Protein AF-A0A7Y3C177-F1 (afdb_monomer_lite)

Foldseek 3Di:
DFDFDDLVVCQVPFFDPPPADFCQDADPPDRFGFRHHHPDDDWGFGADPPRRTDTTGHDPDDDDDDDDDDDDDDDDDDDDDDDDDDDPPPPDPDVVPPCVPVVVVVVVVVVVVVVVVVVVVVVVVVVD

Radius of gyration: 24.3 Å; chains: 1; bounding box: 59×42×60 Å

pLDDT: mean 70.51, std 20.82, range [33.12, 97.06]

Secondary structure (DSSP, 8-state):
------GGGGTTPPPPPTTS----PBPTTSS-B--SPTT--S-EEEE-GGG-EEEEE--------------------------------SSSSSGGGSSHHHHHHHHHHHHHHHHHHHHHHHHHHHT-

Sequence 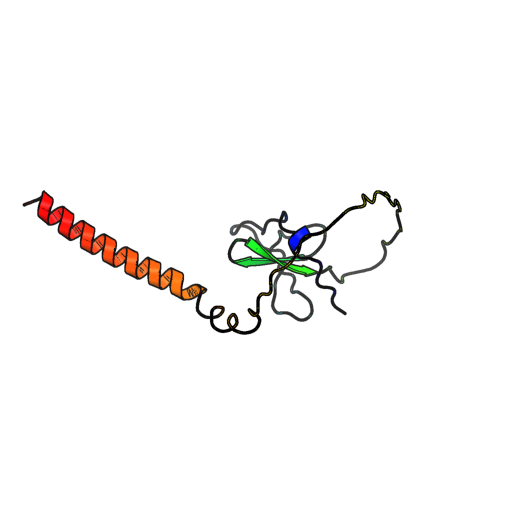(128 aa):
MSGELPAARYAHVKPAPFWRKRCGRTAPGSERTCTREPGHRGPHVAHGPLRRVVAVWEAEDSRVAQPSGRKPATRRPVGLPSKGSSSLTGRLGVAAKFMDEHIEEIALAVFFVAFVWFAIEWLMIILR

Structure (mmCIF, N/CA/C/O backbone):
data_AF-A0A7Y3C177-F1
#
_entry.id   AF-A0A7Y3C177-F1
#
loop_
_atom_site.group_PDB
_atom_site.id
_atom_site.type_symbol
_atom_site.label_atom_id
_atom_site.label_alt_id
_atom_site.label_comp_id
_atom_site.label_asym_id
_atom_site.label_entity_id
_atom_site.label_seq_id
_atom_site.pdbx_PDB_ins_code
_atom_site.Cartn_x
_atom_site.Cartn_y
_atom_site.Cartn_z
_atom_site.occupancy
_atom_site.B_iso_or_equiv
_atom_site.auth_seq_id
_atom_site.auth_comp_id
_atom_site.auth_asym_id
_atom_site.auth_atom_id
_atom_site.pdbx_PDB_model_num
ATOM 1 N N . MET A 1 1 ? 15.905 -1.938 -24.141 1.00 35.38 1 MET A N 1
ATOM 2 C CA . MET A 1 1 ? 14.541 -2.490 -23.999 1.00 35.38 1 MET A CA 1
ATOM 3 C C . MET A 1 1 ? 14.457 -3.120 -22.621 1.00 35.38 1 MET A C 1
ATOM 5 O O . MET A 1 1 ? 14.871 -4.259 -22.456 1.00 35.38 1 MET A O 1
ATOM 9 N N . SER A 1 2 ? 14.042 -2.351 -21.617 1.00 44.28 2 SER A N 1
ATOM 10 C CA . SER A 1 2 ? 13.929 -2.829 -20.236 1.00 44.28 2 SER A CA 1
ATOM 11 C C . SER A 1 2 ? 12.770 -3.821 -20.164 1.00 44.28 2 SER A C 1
ATOM 13 O O . SER A 1 2 ? 11.613 -3.431 -20.282 1.00 44.28 2 SER A O 1
ATOM 15 N N . GLY A 1 3 ? 13.083 -5.114 -20.087 1.00 50.97 3 GLY A N 1
ATOM 16 C CA . GLY A 1 3 ? 12.079 -6.171 -20.038 1.00 50.97 3 GLY A CA 1
ATOM 17 C C . GLY A 1 3 ? 11.388 -6.179 -18.681 1.00 50.97 3 GLY A C 1
ATOM 18 O O . GLY A 1 3 ? 11.967 -6.637 -17.700 1.00 50.97 3 GLY A O 1
ATOM 19 N N . GLU A 1 4 ? 10.153 -5.691 -18.617 1.00 54.25 4 GLU A N 1
ATOM 20 C CA . GLU A 1 4 ? 9.289 -5.918 -17.462 1.00 54.25 4 GLU A CA 1
ATOM 21 C C . GLU A 1 4 ? 8.974 -7.419 -17.391 1.00 54.25 4 GLU A C 1
ATOM 23 O O . GLU A 1 4 ? 8.217 -7.966 -18.197 1.00 54.25 4 GLU A O 1
ATOM 28 N N . LEU A 1 5 ? 9.609 -8.124 -16.452 1.00 61.62 5 LEU A N 1
ATOM 29 C CA . LEU A 1 5 ? 9.314 -9.535 -16.216 1.00 61.62 5 LEU A CA 1
ATOM 30 C C . LEU A 1 5 ? 7.877 -9.677 -15.683 1.00 61.62 5 LEU A C 1
ATOM 32 O O . LEU A 1 5 ? 7.405 -8.814 -14.938 1.00 61.62 5 LEU A O 1
ATOM 36 N N . PRO A 1 6 ? 7.165 -10.775 -16.003 1.00 66.69 6 PRO A N 1
ATOM 37 C CA . PRO A 1 6 ? 5.790 -10.963 -15.559 1.00 66.69 6 PRO A CA 1
ATOM 38 C C . PRO A 1 6 ? 5.719 -11.006 -14.026 1.00 66.69 6 PRO A C 1
ATOM 40 O O . PRO A 1 6 ? 6.087 -12.005 -13.401 1.00 66.69 6 PRO A O 1
ATOM 43 N N . ALA A 1 7 ? 5.193 -9.932 -13.427 1.00 68.88 7 ALA A N 1
ATOM 44 C CA . ALA A 1 7 ? 5.067 -9.734 -11.979 1.00 68.88 7 ALA A CA 1
ATOM 45 C C . ALA A 1 7 ? 4.384 -10.912 -11.256 1.00 68.88 7 ALA A C 1
ATOM 47 O O . ALA A 1 7 ? 4.713 -11.218 -10.111 1.00 68.88 7 ALA A O 1
ATOM 48 N N . ALA A 1 8 ? 3.490 -11.632 -11.946 1.00 72.38 8 ALA A N 1
ATOM 49 C CA . ALA A 1 8 ? 2.803 -12.812 -11.424 1.00 72.38 8 ALA A CA 1
ATOM 50 C C . ALA A 1 8 ? 3.759 -13.925 -10.953 1.00 72.38 8 ALA A C 1
ATOM 52 O O . ALA A 1 8 ? 3.472 -14.593 -9.963 1.00 72.38 8 ALA A O 1
ATOM 53 N N . ARG A 1 9 ? 4.922 -14.102 -11.601 1.00 76.69 9 ARG A N 1
ATOM 54 C CA . ARG A 1 9 ? 5.906 -15.128 -11.198 1.00 76.69 9 ARG A CA 1
ATOM 55 C C . ARG A 1 9 ? 6.583 -14.814 -9.866 1.00 76.69 9 ARG A C 1
ATOM 57 O O . ARG A 1 9 ? 7.055 -15.726 -9.194 1.00 76.69 9 ARG A O 1
ATOM 64 N N . TYR A 1 10 ? 6.605 -13.545 -9.473 1.00 79.69 10 TYR A N 1
ATOM 65 C CA . TYR A 1 10 ? 7.304 -13.064 -8.285 1.00 79.69 10 TYR A CA 1
ATOM 66 C C . TYR A 1 10 ? 6.358 -12.740 -7.128 1.00 79.69 10 TYR A C 1
ATOM 68 O O . TYR A 1 10 ? 6.817 -12.264 -6.101 1.00 79.69 10 TYR A O 1
ATOM 76 N N . ALA A 1 11 ? 5.064 -13.059 -7.234 1.00 74.56 11 ALA A N 1
ATOM 77 C CA . ALA A 1 11 ? 4.079 -12.806 -6.176 1.00 74.56 11 ALA A CA 1
ATOM 78 C C . ALA A 1 11 ? 4.412 -13.480 -4.827 1.00 74.56 11 ALA A C 1
ATOM 80 O O . ALA A 1 11 ? 3.943 -13.041 -3.783 1.00 74.56 11 ALA A O 1
ATOM 81 N N . HIS A 1 12 ? 5.229 -14.538 -4.842 1.00 82.81 12 HIS A N 1
ATOM 82 C CA . HIS A 1 12 ? 5.713 -15.223 -3.640 1.00 82.81 12 HIS A CA 1
ATOM 83 C C . HIS A 1 12 ? 6.875 -14.489 -2.945 1.00 82.81 12 HIS A C 1
ATOM 85 O O . HIS A 1 12 ? 7.198 -14.791 -1.793 1.00 82.81 12 HIS A O 1
ATOM 91 N N . VAL A 1 13 ? 7.535 -13.557 -3.640 1.00 84.12 13 VAL A N 1
ATOM 92 C CA . VAL A 1 13 ? 8.624 -12.754 -3.086 1.00 84.12 13 VAL A CA 1
ATOM 93 C C . VAL A 1 13 ? 8.013 -11.757 -2.118 1.00 84.12 13 VAL A C 1
ATOM 95 O O . VAL A 1 13 ? 7.098 -11.022 -2.464 1.00 84.12 13 VAL A O 1
ATOM 98 N N . LYS A 1 14 ? 8.512 -11.751 -0.883 1.00 84.12 14 LYS A N 1
ATOM 99 C CA . LYS A 1 14 ? 8.027 -10.844 0.156 1.00 84.12 14 LYS A CA 1
ATOM 100 C C . LYS A 1 14 ? 8.891 -9.580 0.199 1.00 84.12 14 LYS A C 1
ATOM 102 O O . LYS A 1 14 ? 10.107 -9.669 -0.009 1.00 84.12 14 LYS A O 1
ATOM 107 N N . PRO A 1 15 ? 8.299 -8.412 0.495 1.00 86.31 15 PRO A N 1
ATOM 108 C CA . PRO A 1 15 ? 9.075 -7.226 0.821 1.00 86.31 15 PRO A CA 1
ATOM 109 C C . PRO A 1 15 ? 9.868 -7.451 2.110 1.00 86.31 15 PRO A C 1
ATOM 111 O O . PRO A 1 15 ? 9.491 -8.270 2.954 1.00 86.31 15 PRO A O 1
ATOM 114 N N . ALA A 1 16 ? 10.946 -6.686 2.271 1.00 86.06 16 ALA A N 1
ATOM 115 C CA . ALA A 1 16 ? 11.653 -6.607 3.535 1.00 86.06 16 ALA A CA 1
ATOM 116 C C . ALA A 1 16 ? 10.683 -6.150 4.639 1.00 86.06 16 ALA A C 1
ATOM 118 O O . ALA A 1 16 ? 9.829 -5.286 4.389 1.00 86.06 16 ALA A O 1
ATOM 119 N N . PRO A 1 17 ? 10.809 -6.696 5.856 1.00 84.31 17 PRO A N 1
ATOM 120 C CA . PRO A 1 17 ? 10.070 -6.195 7.002 1.00 84.31 17 PRO A CA 1
ATOM 121 C C . PRO A 1 17 ? 10.333 -4.704 7.226 1.00 84.31 17 PRO A C 1
ATOM 123 O O . PRO A 1 17 ? 11.447 -4.232 7.000 1.00 84.31 17 PRO A O 1
ATOM 126 N N . PHE A 1 18 ? 9.333 -3.970 7.719 1.00 79.94 18 PHE A N 1
ATOM 127 C CA . PHE A 1 18 ? 9.431 -2.514 7.889 1.00 79.94 18 PHE A CA 1
ATOM 128 C C . PHE A 1 18 ? 10.573 -2.083 8.828 1.00 79.94 18 PHE A C 1
ATOM 130 O O . PHE A 1 18 ? 11.101 -0.986 8.685 1.00 79.94 18 PHE A O 1
ATOM 137 N N . TRP A 1 19 ? 10.980 -2.951 9.761 1.00 79.00 19 TRP A N 1
ATOM 138 C CA . TRP A 1 19 ? 12.066 -2.703 10.715 1.00 79.00 19 TRP A CA 1
ATOM 139 C C . TRP A 1 19 ? 13.470 -2.979 10.155 1.00 79.00 19 TRP A C 1
ATOM 141 O O . TRP A 1 19 ? 14.462 -2.771 10.854 1.00 79.00 19 TRP A O 1
ATOM 151 N N . ARG A 1 20 ? 13.592 -3.477 8.917 1.00 82.06 20 ARG A N 1
ATOM 152 C CA . ARG A 1 20 ? 14.884 -3.723 8.260 1.00 82.06 20 ARG A CA 1
ATOM 153 C C . ARG A 1 20 ? 15.119 -2.708 7.147 1.00 82.06 20 ARG A C 1
ATOM 155 O O . ARG A 1 20 ? 14.197 -2.272 6.461 1.00 82.06 20 ARG A O 1
ATOM 162 N N . LYS A 1 21 ? 16.393 -2.365 6.928 1.00 82.81 21 LYS A N 1
ATOM 163 C CA . LYS A 1 21 ? 16.796 -1.575 5.756 1.00 82.81 21 LYS A CA 1
ATOM 164 C C . LYS A 1 21 ? 16.384 -2.320 4.484 1.00 82.81 21 LYS A C 1
ATOM 166 O O . LYS A 1 21 ? 16.510 -3.538 4.417 1.00 82.81 21 LYS A O 1
ATOM 171 N N . ARG A 1 22 ? 15.899 -1.591 3.481 1.00 87.19 22 ARG A N 1
ATOM 172 C CA . ARG A 1 22 ? 15.575 -2.133 2.152 1.00 87.19 22 ARG A CA 1
ATOM 173 C C . ARG A 1 22 ? 16.798 -2.049 1.244 1.00 87.19 22 ARG A C 1
ATOM 175 O O . ARG A 1 22 ? 17.671 -1.216 1.462 1.00 87.19 22 ARG A O 1
ATOM 182 N N . CYS A 1 23 ? 16.838 -2.889 0.215 1.00 88.25 23 CYS A N 1
ATOM 183 C CA . CYS A 1 23 ? 17.891 -2.881 -0.794 1.00 88.25 23 CYS A CA 1
ATOM 184 C C . CYS A 1 23 ? 18.036 -1.510 -1.462 1.00 88.25 23 CYS A C 1
ATOM 186 O O . CYS A 1 23 ? 19.153 -1.110 -1.768 1.00 88.25 23 CYS A O 1
ATOM 188 N N . GLY A 1 24 ? 16.934 -0.799 -1.710 1.00 83.44 24 GLY A N 1
ATOM 189 C CA . GLY A 1 24 ? 17.012 0.604 -2.111 1.00 83.44 24 GLY A CA 1
ATOM 190 C C . GLY A 1 24 ? 17.469 0.852 -3.552 1.00 83.44 24 GLY A C 1
ATOM 191 O O . GLY A 1 24 ? 17.559 2.005 -3.951 1.00 83.44 24 GLY A O 1
ATOM 192 N N . ARG A 1 25 ? 17.755 -0.187 -4.352 1.00 86.38 25 ARG A N 1
ATOM 193 C CA . ARG A 1 25 ? 18.167 -0.001 -5.752 1.00 86.38 25 ARG A CA 1
ATOM 194 C C . ARG A 1 25 ? 16.993 0.520 -6.577 1.00 86.38 25 ARG A C 1
ATOM 196 O O . ARG A 1 25 ? 15.912 -0.048 -6.482 1.00 86.3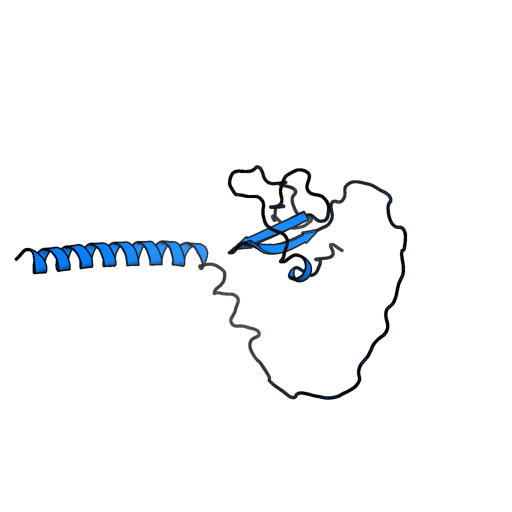8 25 ARG A O 1
ATOM 203 N N . THR A 1 26 ? 17.205 1.554 -7.380 1.00 86.62 26 THR A N 1
ATOM 204 C CA . THR A 1 26 ? 16.171 2.129 -8.251 1.00 86.62 26 THR A CA 1
ATOM 205 C C . THR A 1 26 ? 16.050 1.340 -9.553 1.00 86.62 26 THR A C 1
ATOM 207 O O . THR A 1 26 ? 17.036 0.801 -10.062 1.00 86.62 26 THR A O 1
ATOM 210 N N . ALA A 1 27 ? 14.834 1.233 -10.077 1.00 84.50 27 ALA A N 1
ATOM 211 C CA . ALA A 1 27 ? 14.555 0.608 -11.358 1.00 84.50 27 ALA A CA 1
ATOM 212 C C . ALA A 1 27 ? 14.954 1.526 -12.525 1.00 84.50 27 ALA A C 1
ATOM 214 O O . ALA A 1 27 ? 14.676 2.725 -12.484 1.00 84.50 27 ALA A O 1
ATOM 215 N N . PRO A 1 28 ? 15.558 0.993 -13.599 1.00 81.88 28 PRO A N 1
ATOM 216 C CA . PRO A 1 28 ? 15.920 1.801 -14.757 1.00 81.88 28 PRO A CA 1
ATOM 217 C C . PRO A 1 28 ? 14.662 2.353 -15.441 1.00 81.88 28 PRO A C 1
ATOM 219 O O . PRO A 1 28 ? 13.764 1.596 -15.808 1.00 81.88 28 PRO A O 1
ATOM 222 N N . GLY A 1 29 ? 14.595 3.676 -15.616 1.00 80.56 29 GLY A N 1
ATOM 223 C CA . GLY A 1 29 ? 13.470 4.347 -16.281 1.00 80.56 29 GLY A CA 1
ATOM 224 C C . GLY A 1 29 ? 12.203 4.500 -15.431 1.00 80.56 29 GLY A C 1
ATOM 225 O O . GLY A 1 29 ? 11.149 4.813 -15.977 1.00 80.56 29 GLY A O 1
ATOM 226 N N . SER A 1 30 ? 12.270 4.287 -14.111 1.00 79.75 30 SER A N 1
ATOM 227 C CA . SER A 1 30 ? 11.162 4.614 -13.206 1.00 79.75 30 SER A CA 1
ATOM 228 C C . SER A 1 30 ? 11.661 5.040 -11.827 1.00 79.75 30 SER A C 1
ATOM 230 O O . SER A 1 30 ? 12.765 4.696 -11.427 1.00 79.75 30 SER A O 1
ATOM 232 N N . GLU A 1 31 ? 10.821 5.725 -11.056 1.00 83.62 31 GLU A N 1
ATOM 233 C CA . GLU A 1 31 ? 11.129 6.130 -9.673 1.00 83.62 31 GLU A CA 1
ATOM 234 C C . GLU A 1 31 ? 10.944 4.986 -8.654 1.00 83.62 31 GLU A C 1
ATOM 236 O O . GLU A 1 31 ? 10.899 5.201 -7.444 1.00 83.62 31 GLU A O 1
ATOM 241 N N . ARG A 1 32 ? 10.792 3.740 -9.122 1.00 83.69 32 ARG A N 1
ATOM 242 C CA . ARG A 1 32 ? 10.499 2.599 -8.249 1.00 83.69 32 ARG A CA 1
ATOM 243 C C . ARG A 1 32 ? 11.762 2.055 -7.609 1.00 83.69 32 ARG A C 1
ATOM 245 O O . ARG A 1 32 ? 12.766 1.823 -8.277 1.00 83.69 32 ARG A O 1
ATOM 252 N N . THR A 1 33 ? 11.652 1.734 -6.327 1.00 89.12 33 THR A N 1
ATOM 253 C CA . THR A 1 33 ? 12.779 1.278 -5.513 1.00 89.12 33 THR A CA 1
ATOM 254 C C . THR A 1 33 ? 12.609 -0.174 -5.087 1.00 89.12 33 THR A C 1
ATOM 256 O O . THR A 1 33 ? 11.515 -0.630 -4.750 1.00 89.12 33 THR A O 1
ATOM 259 N N . CYS A 1 34 ? 13.710 -0.922 -5.080 1.00 90.69 34 CYS A N 1
ATOM 260 C CA . CYS A 1 34 ? 13.738 -2.300 -4.630 1.00 90.69 34 CYS A CA 1
ATOM 261 C C . CYS A 1 34 ? 13.398 -2.375 -3.140 1.00 90.69 34 CYS A C 1
ATOM 263 O O . CYS A 1 34 ? 14.034 -1.756 -2.283 1.00 90.69 34 CYS A O 1
ATOM 265 N N . THR A 1 35 ? 12.395 -3.188 -2.839 1.00 89.62 35 THR A N 1
ATOM 266 C CA . THR A 1 35 ? 11.813 -3.332 -1.498 1.00 89.62 35 THR A CA 1
ATOM 267 C C . THR A 1 35 ? 12.239 -4.625 -0.812 1.00 89.62 35 THR A C 1
ATOM 269 O O . THR A 1 35 ? 11.788 -4.895 0.296 1.00 89.62 35 THR A O 1
ATOM 272 N N . ARG A 1 36 ? 13.109 -5.423 -1.443 1.00 88.50 36 ARG A N 1
ATOM 273 C CA . ARG A 1 36 ? 13.711 -6.625 -0.847 1.00 88.50 36 ARG A CA 1
ATOM 274 C C . ARG A 1 36 ? 14.774 -6.264 0.193 1.00 88.50 36 ARG A C 1
ATOM 276 O O . ARG A 1 36 ? 15.176 -5.107 0.305 1.00 88.50 36 ARG A O 1
ATOM 283 N N . GLU A 1 37 ? 15.222 -7.258 0.953 1.00 87.12 37 GLU A N 1
ATOM 284 C CA . GLU A 1 37 ? 16.299 -7.097 1.934 1.00 87.12 37 GLU A CA 1
ATOM 285 C C . GLU A 1 37 ? 17.645 -6.758 1.265 1.00 87.12 37 GLU A C 1
ATOM 287 O O . GLU A 1 37 ? 17.850 -7.081 0.090 1.00 87.12 37 GLU A O 1
ATOM 292 N N . PRO A 1 38 ? 18.583 -6.105 1.972 1.00 85.06 38 PRO A N 1
ATOM 293 C CA . PRO A 1 38 ? 19.902 -5.798 1.437 1.00 85.06 38 PRO A CA 1
ATOM 294 C C . PRO A 1 38 ? 20.670 -7.099 1.180 1.00 85.06 38 PRO A C 1
ATOM 296 O O . PRO A 1 38 ? 20.591 -8.035 1.971 1.00 85.06 38 PRO A O 1
ATOM 299 N N . GLY A 1 39 ? 21.408 -7.172 0.070 1.00 83.00 39 GLY A N 1
ATOM 300 C CA . GLY A 1 39 ? 22.166 -8.377 -0.292 1.00 83.00 39 GLY A CA 1
ATOM 301 C C . GLY A 1 39 ? 21.308 -9.558 -0.765 1.00 83.00 39 GLY A C 1
ATOM 302 O O . GLY A 1 39 ? 21.794 -10.689 -0.807 1.00 83.00 39 GLY A O 1
ATOM 303 N N . HIS A 1 40 ? 20.038 -9.324 -1.125 1.00 83.25 40 HIS A N 1
ATOM 304 C CA . HIS A 1 40 ? 19.195 -10.360 -1.722 1.00 83.25 40 HIS A CA 1
ATOM 305 C C . HIS A 1 40 ? 19.810 -10.900 -3.025 1.00 83.25 40 HIS A C 1
ATOM 307 O O . HIS A 1 40 ? 20.447 -10.169 -3.783 1.00 83.25 40 HIS A O 1
ATOM 313 N N . ARG A 1 41 ? 19.612 -12.198 -3.285 1.00 80.25 41 ARG A N 1
ATOM 314 C CA . ARG A 1 41 ? 19.998 -12.834 -4.551 1.00 80.25 41 ARG A CA 1
ATOM 315 C C . ARG A 1 41 ? 18.810 -12.858 -5.513 1.00 80.25 41 ARG A C 1
ATOM 317 O O . ARG A 1 41 ? 17.667 -13.112 -5.107 1.00 80.25 41 ARG A O 1
ATOM 324 N N . GLY A 1 42 ? 19.098 -12.633 -6.792 1.00 82.56 42 GLY A N 1
ATOM 325 C CA . GLY A 1 42 ? 18.115 -12.629 -7.872 1.00 82.56 42 GLY A CA 1
ATOM 326 C C . GLY A 1 42 ? 17.629 -11.224 -8.250 1.00 82.56 42 GLY A C 1
ATOM 327 O O . GLY A 1 42 ? 18.286 -10.234 -7.926 1.00 82.56 42 GLY A O 1
ATOM 328 N N . PRO A 1 43 ? 16.497 -11.125 -8.962 1.00 87.19 43 PRO A N 1
ATOM 329 C CA . PRO A 1 43 ? 16.037 -9.855 -9.500 1.00 87.19 43 PRO A CA 1
ATOM 330 C C . PRO A 1 43 ? 15.571 -8.902 -8.395 1.00 87.19 43 PRO A C 1
ATOM 332 O O . PRO A 1 43 ? 15.104 -9.313 -7.322 1.00 87.19 43 PRO A O 1
ATOM 335 N N . HIS A 1 44 ? 15.703 -7.608 -8.675 1.00 89.44 44 HIS A N 1
ATOM 336 C CA . HIS A 1 44 ? 15.153 -6.533 -7.860 1.00 89.44 44 HIS A CA 1
ATOM 337 C C . HIS A 1 44 ? 13.649 -6.461 -8.065 1.00 89.44 44 HIS A C 1
ATOM 339 O O . HIS A 1 44 ? 13.157 -6.617 -9.178 1.00 89.44 44 HIS A O 1
ATOM 345 N N . VAL A 1 45 ? 12.923 -6.252 -6.969 1.00 89.38 45 VAL A N 1
ATOM 346 C CA . VAL A 1 45 ? 11.460 -6.263 -6.952 1.00 89.38 45 VAL A CA 1
ATOM 347 C C . VAL A 1 45 ? 10.962 -5.037 -6.197 1.00 89.38 45 VAL A C 1
ATOM 349 O O . VAL A 1 45 ? 11.371 -4.786 -5.057 1.00 89.38 45 VAL A O 1
ATOM 352 N N . ALA A 1 46 ? 10.055 -4.289 -6.816 1.00 89.94 46 ALA A N 1
ATOM 353 C CA . ALA A 1 46 ? 9.269 -3.252 -6.165 1.00 89.94 46 ALA A CA 1
ATOM 354 C C . ALA A 1 46 ? 7.877 -3.793 -5.840 1.00 89.94 46 ALA A C 1
ATOM 356 O O . ALA A 1 46 ? 7.174 -4.309 -6.717 1.00 89.94 46 ALA A O 1
ATOM 357 N N . HIS A 1 47 ? 7.480 -3.637 -4.580 1.00 89.25 47 HIS A N 1
ATOM 358 C CA . HIS A 1 47 ? 6.123 -3.906 -4.131 1.00 89.25 47 HIS A CA 1
ATOM 359 C C . HIS A 1 47 ? 5.351 -2.589 -4.041 1.00 89.25 47 HIS A C 1
ATOM 361 O O . HIS A 1 47 ? 5.900 -1.577 -3.610 1.00 89.25 47 HIS A O 1
ATOM 367 N N . GLY A 1 48 ? 4.092 -2.622 -4.457 1.00 83.88 48 GLY A N 1
ATOM 368 C CA . GLY A 1 48 ? 3.131 -1.545 -4.267 1.00 83.88 48 GLY A CA 1
ATOM 369 C C . GLY A 1 48 ? 2.215 -1.813 -3.067 1.00 83.88 48 GLY A C 1
ATOM 370 O O . GLY A 1 48 ? 2.591 -2.578 -2.165 1.00 83.88 48 GLY A O 1
ATOM 371 N N . PRO A 1 49 ? 1.007 -1.226 -3.056 1.00 75.88 49 PRO A N 1
ATOM 372 C CA . PRO A 1 49 ? 0.042 -1.438 -1.983 1.00 75.88 49 PRO A CA 1
ATOM 373 C C . PRO A 1 49 ? -0.273 -2.930 -1.805 1.00 75.88 49 PRO A C 1
ATOM 375 O O . PRO A 1 49 ? -0.168 -3.732 -2.740 1.00 75.88 49 PRO A O 1
ATOM 378 N N . LEU A 1 50 ? -0.597 -3.319 -0.568 1.00 80.62 50 LEU A N 1
ATOM 379 C CA . LEU A 1 50 ? -0.874 -4.710 -0.175 1.00 80.62 50 LEU A CA 1
ATOM 380 C C . LEU A 1 50 ? 0.271 -5.696 -0.463 1.00 80.62 50 LEU A C 1
ATOM 382 O O . LEU A 1 50 ? 0.046 -6.892 -0.643 1.00 80.62 50 LEU A O 1
ATOM 386 N N . ARG A 1 51 ? 1.520 -5.210 -0.505 1.00 81.75 51 ARG A N 1
ATOM 387 C CA . ARG A 1 51 ? 2.717 -6.030 -0.770 1.00 81.75 51 ARG A CA 1
ATOM 388 C C . ARG A 1 51 ? 2.663 -6.752 -2.123 1.00 81.75 51 ARG A C 1
ATOM 390 O O . ARG A 1 51 ? 3.327 -7.770 -2.300 1.00 81.75 51 ARG A O 1
ATOM 397 N N . ARG A 1 52 ? 1.893 -6.240 -3.089 1.00 82.81 52 ARG A N 1
ATOM 398 C CA . ARG A 1 52 ? 1.816 -6.809 -4.439 1.00 82.81 52 ARG A CA 1
ATOM 399 C C . ARG A 1 52 ? 3.042 -6.409 -5.250 1.00 82.81 52 ARG A C 1
ATOM 401 O O . ARG A 1 52 ? 3.441 -5.251 -5.223 1.00 82.81 52 ARG A O 1
ATOM 408 N N . VAL A 1 53 ? 3.612 -7.337 -6.014 1.00 87.06 53 VAL A N 1
ATOM 409 C CA . VAL A 1 53 ? 4.707 -7.025 -6.943 1.00 87.06 53 VAL A CA 1
ATOM 410 C C . VAL A 1 53 ? 4.200 -6.144 -8.085 1.00 87.06 53 VAL A C 1
ATOM 412 O O . VAL A 1 53 ? 3.259 -6.520 -8.783 1.00 87.06 53 VAL A O 1
ATOM 415 N N . VAL A 1 54 ? 4.836 -4.987 -8.272 1.00 86.75 54 VAL A N 1
ATOM 416 C CA . VAL A 1 54 ? 4.489 -4.003 -9.313 1.00 86.75 54 VAL A CA 1
ATOM 417 C C . VAL A 1 54 ? 5.576 -3.898 -10.377 1.00 86.75 54 VAL A C 1
ATOM 419 O O . VAL A 1 54 ? 5.256 -3.678 -11.537 1.00 86.75 54 VAL A O 1
ATOM 422 N N . ALA A 1 55 ? 6.844 -4.083 -10.011 1.00 85.50 55 ALA A N 1
ATOM 423 C CA . ALA A 1 55 ? 7.942 -4.072 -10.972 1.00 85.50 55 ALA A CA 1
ATOM 424 C C . ALA A 1 55 ? 9.038 -5.057 -10.570 1.00 85.50 55 ALA A C 1
ATOM 426 O O . ALA A 1 55 ? 9.292 -5.268 -9.382 1.00 85.50 55 ALA A O 1
ATOM 427 N N . VAL A 1 56 ? 9.686 -5.642 -11.577 1.00 88.00 56 VAL A N 1
ATOM 428 C CA . VAL A 1 56 ? 10.805 -6.573 -11.421 1.00 88.00 56 VAL A CA 1
ATOM 429 C C . VAL A 1 56 ? 11.861 -6.244 -12.472 1.00 88.00 56 VAL A C 1
ATOM 431 O O . VAL A 1 56 ? 11.517 -6.118 -13.645 1.00 88.00 56 VAL A O 1
ATOM 434 N N . TRP A 1 57 ? 13.124 -6.103 -12.068 1.00 87.25 57 TRP A N 1
ATOM 435 C CA . TRP A 1 57 ? 14.240 -5.810 -12.973 1.00 87.25 57 TRP A CA 1
ATOM 436 C C . TRP A 1 57 ? 15.531 -6.501 -12.532 1.00 87.25 57 TRP A C 1
ATOM 438 O O . TRP A 1 57 ? 15.712 -6.853 -11.364 1.00 87.25 57 TRP A O 1
ATOM 448 N N . GLU A 1 58 ? 16.440 -6.711 -13.480 1.00 83.12 58 GLU A N 1
ATOM 449 C CA . GLU A 1 58 ? 17.756 -7.286 -13.211 1.00 83.12 58 GLU A CA 1
ATOM 450 C C . GLU A 1 58 ? 18.755 -6.209 -12.762 1.00 83.12 58 GLU A C 1
ATOM 452 O O . GLU A 1 58 ? 18.598 -5.018 -13.036 1.00 83.12 58 GLU A O 1
ATOM 457 N N . ALA A 1 59 ? 19.764 -6.621 -11.996 1.00 69.94 59 ALA A N 1
AT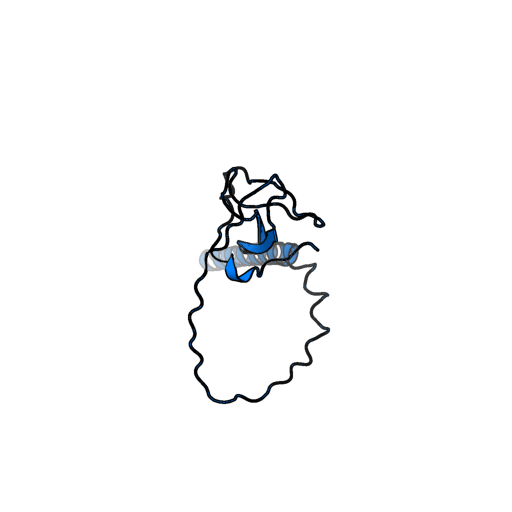OM 458 C CA . ALA A 1 59 ? 20.845 -5.741 -11.577 1.00 69.94 59 ALA A CA 1
ATOM 459 C C . ALA A 1 59 ? 21.842 -5.596 -12.735 1.00 69.94 59 ALA A C 1
ATOM 461 O O . ALA A 1 59 ? 22.546 -6.553 -13.039 1.00 69.94 59 ALA A O 1
ATOM 462 N N . GLU A 1 60 ? 21.946 -4.417 -13.350 1.00 63.00 60 GLU A N 1
ATOM 463 C CA . GLU A 1 60 ? 22.929 -4.162 -14.420 1.00 63.00 60 GLU A CA 1
ATOM 464 C C . GLU A 1 60 ? 24.372 -3.953 -13.912 1.00 63.00 60 GLU A C 1
ATOM 466 O O . GLU A 1 60 ? 25.121 -3.153 -14.460 1.00 63.00 60 GLU A O 1
ATOM 471 N N . ASP A 1 61 ? 24.803 -4.702 -12.892 1.00 49.59 61 ASP A N 1
ATOM 472 C CA . ASP A 1 61 ? 26.212 -4.751 -12.488 1.00 49.59 61 ASP A CA 1
ATOM 473 C C . ASP A 1 61 ? 26.820 -6.124 -12.818 1.00 49.59 61 ASP A C 1
ATOM 475 O O . ASP A 1 61 ? 26.761 -7.065 -12.035 1.00 49.59 61 ASP A O 1
ATOM 479 N N . SER A 1 62 ? 27.472 -6.159 -13.984 1.00 40.00 62 SER A N 1
ATOM 480 C CA . SER A 1 62 ? 28.650 -6.970 -14.339 1.00 40.00 62 SER A CA 1
ATOM 481 C C . SER A 1 62 ? 28.525 -8.485 -14.611 1.00 40.00 62 SER A C 1
ATOM 483 O O . SER A 1 62 ? 28.596 -9.319 -13.720 1.00 40.00 62 SER A O 1
ATOM 485 N N . ARG A 1 63 ? 28.571 -8.788 -15.922 1.00 44.25 63 ARG A N 1
ATOM 486 C CA . ARG A 1 63 ? 29.438 -9.773 -16.618 1.00 44.25 63 ARG A CA 1
ATOM 487 C C . ARG A 1 63 ? 29.339 -11.270 -16.242 1.00 44.25 63 ARG A C 1
ATOM 489 O O . ARG A 1 63 ? 29.811 -11.708 -15.207 1.00 44.25 63 ARG A O 1
ATOM 496 N N .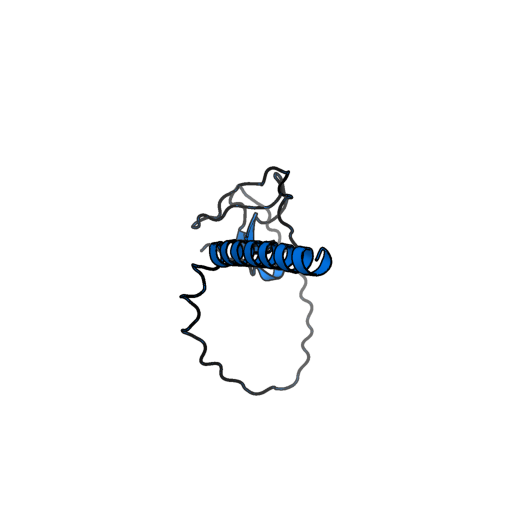 VAL A 1 64 ? 28.931 -12.051 -17.255 1.00 43.34 64 VAL A N 1
ATOM 497 C CA . VAL A 1 64 ? 29.218 -13.488 -17.474 1.00 43.34 64 VAL A CA 1
ATOM 498 C C . VAL A 1 64 ? 28.574 -14.462 -16.479 1.00 43.34 64 VAL A C 1
ATOM 500 O O . VAL A 1 64 ? 29.194 -14.882 -15.514 1.00 43.34 64 VAL A O 1
ATOM 503 N N . ALA A 1 65 ? 27.358 -14.917 -16.801 1.00 38.97 65 ALA A N 1
ATOM 504 C CA . ALA A 1 65 ? 26.933 -16.310 -16.609 1.00 38.97 65 ALA A CA 1
ATOM 505 C C . ALA A 1 65 ? 25.596 -16.572 -17.332 1.00 38.97 65 ALA A C 1
ATOM 507 O O . ALA A 1 65 ? 24.572 -16.838 -16.710 1.00 38.97 65 ALA A O 1
ATOM 508 N N . GLN A 1 66 ? 25.601 -16.548 -18.669 1.00 46.00 66 GLN A N 1
ATOM 509 C CA . GLN A 1 66 ? 24.908 -17.641 -19.349 1.00 46.00 66 GLN A CA 1
ATOM 510 C C . GLN A 1 66 ? 25.862 -18.834 -19.296 1.00 46.00 66 GLN A C 1
ATOM 512 O O . GLN A 1 66 ? 27.022 -18.713 -19.690 1.00 46.00 66 GLN A O 1
ATOM 517 N N . PRO A 1 67 ? 25.372 -19.985 -18.828 1.00 41.94 67 PRO A N 1
ATOM 518 C CA . PRO A 1 67 ? 25.260 -21.048 -19.805 1.00 41.94 67 PRO A CA 1
ATOM 519 C C . PRO A 1 67 ? 23.841 -21.603 -19.873 1.00 41.94 67 PRO A C 1
ATOM 521 O O . PRO A 1 67 ? 23.162 -21.868 -18.883 1.00 41.94 67 PRO A O 1
ATOM 524 N N . SER A 1 68 ? 23.437 -21.800 -21.121 1.00 52.97 68 SER A N 1
ATOM 525 C CA . SER A 1 68 ? 22.400 -22.711 -21.572 1.00 52.97 68 SER A CA 1
ATOM 526 C C . SER A 1 68 ? 22.346 -24.014 -20.766 1.00 52.97 68 SER A C 1
ATOM 528 O O . SER A 1 68 ? 23.338 -24.737 -20.676 1.00 52.97 68 SER A O 1
ATOM 530 N N . GLY A 1 69 ? 21.155 -24.373 -20.292 1.00 34.84 69 GLY A N 1
ATOM 531 C CA . GLY A 1 69 ? 20.871 -25.672 -19.688 1.00 34.84 69 GLY A CA 1
ATOM 532 C C . GLY A 1 69 ? 19.444 -26.110 -19.992 1.00 34.84 69 GLY A C 1
ATOM 533 O O . GLY A 1 69 ? 18.532 -25.886 -19.207 1.00 34.84 69 GLY A O 1
ATOM 534 N N . ARG A 1 70 ? 19.258 -26.699 -21.176 1.00 40.94 70 ARG A N 1
ATOM 535 C CA . ARG A 1 70 ? 18.060 -27.422 -21.638 1.00 40.94 70 ARG A CA 1
ATOM 536 C C . ARG A 1 70 ? 17.372 -28.236 -20.526 1.00 40.94 70 ARG A C 1
ATOM 538 O O . ARG A 1 70 ? 18.040 -29.000 -19.838 1.00 40.94 70 ARG A O 1
ATOM 545 N N . LYS A 1 71 ? 16.035 -28.291 -20.561 1.00 36.16 71 LYS A N 1
ATOM 546 C CA . LYS A 1 71 ? 15.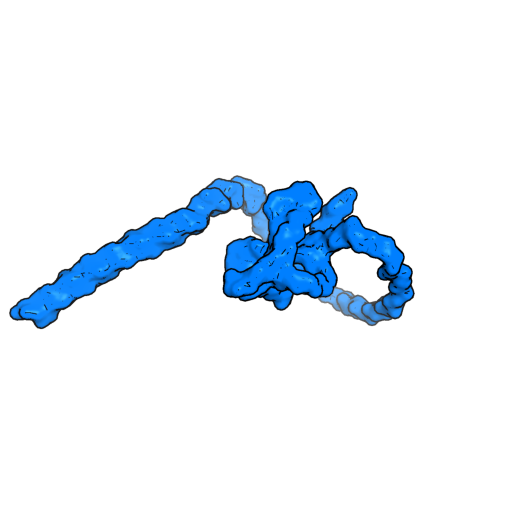316 -29.442 -21.152 1.00 36.16 71 LYS A CA 1
ATOM 547 C C . LYS A 1 71 ? 13.854 -29.092 -21.494 1.00 36.16 71 LYS A C 1
ATOM 549 O O . LYS A 1 71 ? 13.157 -28.527 -20.656 1.00 36.16 71 LYS A O 1
ATOM 554 N N . PRO A 1 72 ? 13.392 -29.423 -22.716 1.00 46.91 72 PRO A N 1
ATOM 555 C CA . PRO A 1 72 ? 12.002 -29.293 -23.128 1.00 46.91 72 PRO A CA 1
ATOM 556 C C . PRO A 1 72 ? 11.204 -30.486 -22.589 1.00 46.91 72 PRO A C 1
ATOM 558 O O . PRO A 1 72 ? 11.624 -31.631 -22.741 1.00 46.91 72 PRO A O 1
ATOM 561 N N . ALA A 1 73 ? 10.045 -30.234 -21.989 1.00 39.06 73 ALA A N 1
ATOM 562 C CA . ALA A 1 73 ? 9.075 -31.278 -21.688 1.00 39.06 73 ALA A CA 1
ATOM 563 C C . ALA A 1 73 ? 7.771 -30.947 -22.411 1.00 39.06 73 ALA A C 1
ATOM 565 O O . ALA A 1 73 ? 6.906 -30.224 -21.925 1.00 39.06 73 ALA A O 1
ATOM 566 N N . THR A 1 74 ? 7.686 -31.474 -23.627 1.00 47.72 74 THR A N 1
ATOM 567 C CA . THR A 1 74 ? 6.455 -31.775 -24.345 1.00 47.72 74 THR A CA 1
ATOM 568 C C . THR A 1 74 ? 5.383 -32.304 -23.395 1.00 47.72 74 THR A C 1
ATOM 570 O O . THR A 1 74 ? 5.609 -33.313 -22.733 1.00 47.72 74 THR A O 1
ATOM 573 N N . ARG A 1 75 ? 4.202 -31.678 -23.404 1.00 39.56 75 ARG A N 1
ATOM 574 C CA . ARG A 1 75 ? 2.892 -32.353 -23.439 1.00 39.56 75 ARG A CA 1
ATOM 575 C C . ARG A 1 75 ? 1.806 -31.318 -23.740 1.00 39.56 75 ARG A C 1
ATOM 577 O O . ARG A 1 75 ? 1.383 -30.564 -22.873 1.00 39.56 75 ARG A O 1
ATOM 584 N N . ARG A 1 76 ? 1.354 -31.303 -24.999 1.00 45.00 76 ARG A N 1
ATOM 585 C CA . ARG A 1 76 ? -0.023 -30.905 -25.322 1.00 45.00 76 ARG A CA 1
ATOM 586 C C . ARG A 1 76 ? -0.967 -31.888 -24.622 1.00 45.00 76 ARG A C 1
ATOM 588 O O . ARG A 1 76 ? -0.661 -33.080 -24.583 1.00 45.00 76 ARG A O 1
ATOM 595 N N . PRO A 1 77 ? -2.142 -31.418 -24.201 1.00 42.97 77 PRO A N 1
ATOM 596 C CA . PRO A 1 77 ? -3.354 -32.089 -24.631 1.00 42.97 77 PRO A CA 1
ATOM 597 C C . PRO A 1 77 ? -4.268 -31.158 -25.427 1.00 42.97 77 PRO A C 1
ATOM 599 O O . PRO A 1 77 ? -4.394 -29.962 -25.180 1.00 42.97 77 PRO A O 1
ATOM 602 N N . VAL A 1 78 ? -4.838 -31.785 -26.443 1.00 43.38 78 VAL A N 1
ATOM 603 C CA . VAL A 1 78 ? -5.827 -31.325 -27.408 1.00 43.38 78 VAL A CA 1
ATOM 604 C C . VAL A 1 78 ? -7.187 -31.144 -26.724 1.00 43.38 78 VAL A C 1
ATOM 606 O O . VAL A 1 78 ? -7.554 -31.971 -25.896 1.00 43.38 78 VAL A O 1
ATOM 609 N N . GLY A 1 79 ? -7.956 -30.138 -27.155 1.00 33.12 79 GLY A N 1
ATOM 610 C CA . GLY A 1 79 ? -9.426 -30.154 -27.100 1.00 33.12 79 GLY A CA 1
ATOM 611 C C . GLY A 1 79 ? -10.071 -29.035 -26.277 1.00 33.12 79 GLY A C 1
ATOM 612 O O . GLY A 1 79 ? -10.146 -29.128 -25.063 1.00 33.12 79 GLY A O 1
ATOM 613 N N . LEU A 1 80 ? -10.529 -27.968 -26.945 1.00 41.28 80 LEU A N 1
ATOM 614 C CA . LEU A 1 80 ? -11.958 -27.634 -27.160 1.00 41.28 80 LEU A CA 1
ATOM 615 C C . LEU A 1 80 ? -12.496 -26.570 -26.154 1.00 41.28 80 LEU A C 1
ATOM 617 O O . LEU A 1 80 ? -11.819 -26.260 -25.180 1.00 41.28 80 LEU A O 1
ATOM 621 N N . PRO A 1 81 ? -13.592 -25.851 -26.482 1.00 50.34 81 PRO A N 1
ATOM 622 C CA . PRO A 1 81 ? -13.625 -24.392 -26.517 1.00 50.34 81 PRO A CA 1
ATOM 623 C C . PRO A 1 81 ? -14.597 -23.786 -25.492 1.00 50.34 81 PRO A C 1
ATOM 625 O O . PRO A 1 81 ? -15.573 -24.409 -25.090 1.00 50.34 81 PRO A O 1
ATOM 628 N N . SER A 1 82 ? -14.398 -22.515 -25.148 1.00 34.66 82 SER A N 1
ATOM 629 C CA . SER A 1 82 ? -15.420 -21.687 -24.492 1.00 34.66 82 SER A CA 1
ATOM 630 C C . SER A 1 82 ? -15.189 -20.244 -24.931 1.00 34.66 82 SER A C 1
ATOM 632 O O . SER A 1 82 ? -14.215 -19.615 -24.538 1.00 34.66 82 SER A O 1
ATOM 634 N N . LYS A 1 83 ? -15.858 -19.784 -25.989 1.00 34.50 83 LYS A N 1
ATOM 635 C CA . LYS A 1 83 ? -17.162 -19.104 -25.936 1.00 34.50 83 LYS A CA 1
ATOM 636 C C . LYS A 1 83 ? -17.158 -17.927 -24.953 1.00 34.50 83 LYS A C 1
ATOM 638 O O . LYS A 1 83 ? -17.367 -18.103 -23.764 1.00 34.50 83 LYS A O 1
ATOM 643 N N . GLY A 1 84 ? -16.931 -16.749 -25.538 1.00 35.06 84 GLY A N 1
ATOM 644 C CA . GLY A 1 84 ? -17.647 -15.505 -25.267 1.00 35.06 84 GLY A CA 1
ATOM 645 C C . GLY A 1 84 ? -17.616 -14.937 -23.852 1.00 35.06 84 GLY A C 1
ATOM 646 O O . GLY A 1 84 ? -18.324 -15.413 -22.982 1.00 35.06 84 GLY A O 1
ATOM 647 N N . SER A 1 85 ? -17.003 -13.765 -23.714 1.00 39.25 85 SER A N 1
ATOM 648 C CA . SER A 1 85 ? -17.780 -12.580 -23.339 1.00 39.25 85 SER A CA 1
ATOM 649 C C . SER A 1 85 ? -16.957 -11.325 -23.599 1.00 39.25 85 SER A C 1
ATOM 651 O O . SER A 1 85 ? -15.910 -11.098 -22.997 1.00 39.25 85 SER A O 1
ATOM 653 N N . SER A 1 86 ? -17.465 -10.520 -24.519 1.00 47.97 86 SER A N 1
ATOM 654 C CA . SER A 1 86 ? -17.251 -9.084 -24.617 1.00 47.97 86 SER A CA 1
ATOM 655 C C . SER A 1 86 ? -17.122 -8.415 -23.248 1.00 47.97 86 SER A C 1
ATOM 657 O O . SER A 1 86 ? -18.049 -8.486 -22.443 1.00 47.97 86 SER A O 1
ATOM 659 N N . SER A 1 87 ? -16.045 -7.666 -23.025 1.00 41.34 87 SER A N 1
ATOM 660 C CA . SER A 1 87 ? -16.098 -6.556 -22.080 1.00 41.34 87 SER A CA 1
ATOM 661 C C . SER A 1 87 ? -15.503 -5.308 -22.734 1.00 41.34 87 SER A C 1
ATOM 663 O O . SER A 1 87 ? -14.298 -5.097 -22.859 1.00 41.34 87 SER A O 1
ATOM 665 N N . LEU A 1 88 ? -16.425 -4.476 -23.220 1.00 51.56 88 LEU A N 1
ATOM 666 C CA . LEU A 1 88 ? -16.240 -3.053 -23.474 1.00 51.56 88 LEU A CA 1
ATOM 667 C C . LEU A 1 88 ? -15.965 -2.357 -22.134 1.00 51.56 88 LEU A C 1
ATOM 669 O O . LEU A 1 88 ? -16.821 -1.681 -21.578 1.00 51.56 88 LEU A O 1
ATOM 673 N N . THR A 1 89 ? -14.776 -2.555 -21.574 1.00 47.94 89 THR A N 1
ATOM 674 C CA . THR A 1 89 ? -14.389 -1.950 -20.287 1.00 47.94 89 THR A CA 1
ATOM 675 C C . THR A 1 89 ? -13.018 -1.295 -20.408 1.00 47.94 89 THR A C 1
ATOM 677 O O . THR A 1 89 ? -12.176 -1.365 -19.524 1.00 47.94 89 THR A O 1
ATOM 680 N N . GLY A 1 90 ? -12.765 -0.673 -21.561 1.00 42.06 90 GLY A N 1
ATOM 681 C CA . GLY A 1 90 ? -11.468 -0.087 -21.888 1.00 42.06 90 GLY A CA 1
ATOM 682 C C . GLY A 1 90 ? -11.242 1.335 -21.375 1.00 42.06 90 GLY A C 1
ATOM 683 O O . GLY A 1 90 ? -10.123 1.819 -21.493 1.00 42.06 90 GLY A O 1
ATOM 684 N N . ARG A 1 91 ? -12.254 2.061 -20.870 1.00 48.00 91 ARG A N 1
ATOM 685 C CA . ARG A 1 91 ? -12.119 3.528 -20.694 1.00 48.00 91 ARG A CA 1
ATOM 686 C C . ARG A 1 91 ? -12.838 4.142 -19.486 1.00 48.00 91 ARG A C 1
ATOM 688 O O . ARG A 1 91 ? -13.215 5.304 -19.546 1.00 48.00 91 ARG A O 1
ATOM 695 N N . LEU A 1 92 ? -12.982 3.409 -18.381 1.00 41.97 92 LEU A N 1
ATOM 696 C CA . LEU A 1 92 ? -13.539 3.964 -17.132 1.00 41.97 92 LEU A CA 1
ATOM 697 C C . LEU A 1 92 ? -12.703 3.617 -15.884 1.00 41.97 92 LEU A C 1
ATOM 699 O O . LEU A 1 92 ? -13.240 3.420 -14.805 1.00 41.97 92 LEU A O 1
ATOM 703 N N . GLY A 1 93 ? -11.380 3.476 -16.027 1.00 40.91 93 GLY A N 1
ATOM 704 C CA . GLY A 1 93 ? -10.502 2.993 -14.945 1.00 40.91 93 GLY A CA 1
ATOM 705 C C . GLY A 1 93 ? -9.346 3.919 -14.564 1.00 40.91 93 GLY A C 1
ATOM 706 O O . GLY A 1 93 ? -8.462 3.502 -13.818 1.00 40.91 93 GLY A O 1
ATOM 707 N N . VAL A 1 94 ? -9.298 5.140 -15.108 1.00 44.19 94 VAL A N 1
ATOM 708 C CA . VAL A 1 94 ? -8.135 6.035 -14.944 1.00 44.19 94 VAL A CA 1
ATOM 709 C C . VAL A 1 94 ? -8.352 7.089 -13.851 1.00 44.19 94 VAL A C 1
ATOM 711 O O . VAL A 1 94 ? -7.386 7.480 -13.208 1.00 44.19 94 VAL A O 1
ATOM 714 N N . ALA A 1 95 ? -9.596 7.477 -13.549 1.00 42.72 95 ALA A N 1
ATOM 715 C CA . ALA A 1 95 ? -9.874 8.483 -12.516 1.00 42.72 95 ALA A CA 1
ATOM 716 C C . ALA A 1 95 ? -9.897 7.923 -11.077 1.00 42.72 95 ALA A C 1
ATOM 718 O O . ALA A 1 95 ? -9.621 8.653 -10.134 1.00 42.72 95 ALA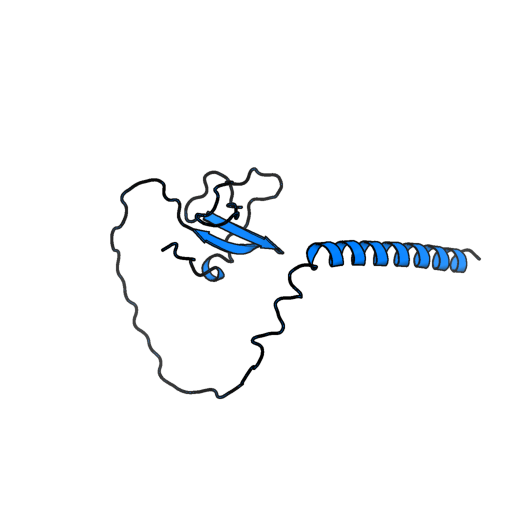 A O 1
ATOM 719 N N . ALA A 1 96 ? -10.160 6.625 -10.891 1.00 49.09 96 ALA A N 1
ATOM 720 C CA . ALA A 1 96 ? -10.262 6.017 -9.558 1.00 49.09 96 ALA A CA 1
ATOM 721 C C . ALA A 1 96 ? -8.903 5.743 -8.879 1.00 49.09 96 ALA A C 1
ATOM 723 O O . ALA A 1 96 ? -8.864 5.347 -7.724 1.00 49.09 96 ALA A O 1
ATOM 724 N N . LYS A 1 97 ? -7.777 5.930 -9.580 1.00 47.72 97 LYS A N 1
ATOM 725 C CA . LYS A 1 97 ? -6.445 5.528 -9.092 1.00 47.72 97 LYS A CA 1
ATOM 726 C C . LYS A 1 97 ? -5.673 6.606 -8.324 1.00 47.72 97 LYS A C 1
ATOM 728 O O . LYS A 1 97 ? -4.576 6.313 -7.868 1.00 47.72 97 LYS A O 1
ATOM 733 N N . PHE A 1 98 ? -6.210 7.821 -8.187 1.00 48.91 98 PHE A N 1
ATOM 734 C CA . PHE A 1 98 ? -5.496 8.946 -7.558 1.00 48.91 98 PHE A CA 1
ATOM 735 C C . PHE A 1 98 ? -6.048 9.397 -6.196 1.00 48.91 98 PHE A C 1
ATOM 737 O O . PHE A 1 98 ? -5.416 10.228 -5.557 1.00 48.91 98 PHE A O 1
ATOM 744 N N . MET A 1 99 ? -7.178 8.856 -5.723 1.00 51.97 99 MET A N 1
ATOM 745 C CA . MET A 1 99 ? -7.755 9.225 -4.415 1.00 51.97 99 MET A CA 1
ATOM 746 C C . MET A 1 99 ? -7.758 8.090 -3.379 1.00 51.97 99 MET A C 1
ATOM 748 O O . MET A 1 99 ? -8.244 8.282 -2.272 1.00 51.97 99 MET A O 1
ATOM 752 N N . ASP A 1 100 ? -7.216 6.918 -3.703 1.00 55.31 100 ASP A N 1
ATOM 753 C CA . ASP A 1 100 ? -7.376 5.712 -2.876 1.00 55.31 100 ASP A CA 1
ATOM 754 C C . ASP A 1 100 ? -6.605 5.787 -1.539 1.00 55.31 100 ASP A C 1
ATOM 756 O O . ASP A 1 100 ? -7.070 5.279 -0.527 1.00 55.31 100 ASP A O 1
ATOM 760 N N . GLU A 1 101 ? -5.474 6.502 -1.490 1.00 59.44 101 GLU A N 1
ATOM 761 C CA . GLU A 1 101 ? -4.602 6.509 -0.300 1.00 59.44 101 GLU A CA 1
ATOM 762 C C . GLU A 1 101 ? -5.102 7.436 0.826 1.00 59.44 101 GLU A C 1
ATOM 764 O O . GLU A 1 101 ? -4.874 7.153 1.997 1.00 59.44 101 GLU A O 1
ATOM 769 N N . HIS A 1 102 ? -5.854 8.497 0.503 1.00 61.09 102 HIS A N 1
ATOM 770 C CA . HIS A 1 102 ? -6.444 9.392 1.512 1.00 61.09 102 HIS A CA 1
ATOM 771 C C . HIS A 1 102 ? -7.902 9.067 1.836 1.00 61.09 102 HIS A C 1
ATOM 773 O O . HIS A 1 102 ? -8.367 9.398 2.925 1.00 61.09 102 HIS A O 1
ATOM 779 N N . ILE A 1 103 ? -8.642 8.424 0.924 1.00 75.69 103 ILE A N 1
ATOM 780 C CA . ILE A 1 103 ? -10.040 8.058 1.186 1.00 75.69 103 ILE A CA 1
ATOM 781 C C . ILE A 1 103 ? -10.125 7.058 2.338 1.00 75.69 103 ILE A C 1
ATOM 783 O O . ILE A 1 103 ? -11.002 7.209 3.181 1.00 75.69 103 ILE A O 1
ATOM 787 N N . GLU A 1 104 ? -9.225 6.075 2.411 1.00 73.31 104 GLU A N 1
ATOM 788 C CA . GLU A 1 104 ? -9.243 5.094 3.501 1.00 73.31 104 GLU A CA 1
ATOM 789 C C . GLU A 1 104 ? -8.967 5.746 4.861 1.00 73.31 104 GLU A C 1
ATOM 791 O O . GLU A 1 104 ? -9.701 5.501 5.817 1.00 73.31 104 GLU A O 1
ATOM 796 N N . GLU A 1 105 ? -7.967 6.626 4.949 1.00 78.12 105 GLU A N 1
ATOM 797 C CA . GLU A 1 105 ? -7.645 7.344 6.188 1.00 78.12 105 GLU A CA 1
ATOM 798 C C . GLU A 1 105 ? -8.795 8.264 6.624 1.00 78.12 105 GLU A C 1
ATOM 800 O O . GLU A 1 105 ? -9.199 8.249 7.788 1.00 78.12 105 GLU A O 1
ATOM 805 N N . ILE A 1 106 ? -9.386 9.006 5.682 1.00 86.62 106 ILE A N 1
ATOM 806 C CA . ILE A 1 106 ? -10.537 9.877 5.949 1.00 86.62 106 ILE A CA 1
ATOM 807 C C . ILE A 1 106 ? -11.758 9.046 6.362 1.00 86.62 106 ILE A C 1
ATOM 809 O O . ILE A 1 106 ? -12.442 9.397 7.322 1.00 86.62 106 ILE A O 1
ATOM 813 N N . ALA A 1 107 ? -12.031 7.930 5.684 1.00 86.69 107 ALA A N 1
ATOM 814 C CA . ALA A 1 107 ? -13.144 7.047 6.015 1.00 86.69 107 ALA A CA 1
ATOM 815 C C . ALA A 1 107 ? -12.974 6.421 7.406 1.00 86.69 107 ALA A C 1
ATOM 817 O O . ALA A 1 107 ? -13.935 6.386 8.174 1.00 86.69 107 ALA A O 1
ATOM 818 N N . LEU A 1 108 ? -11.760 5.986 7.761 1.00 86.56 108 LEU A N 1
ATOM 819 C CA . LEU A 1 108 ? -11.444 5.480 9.096 1.00 86.56 108 LEU A CA 1
ATOM 820 C C . LEU A 1 108 ? -11.595 6.567 10.162 1.00 86.56 108 LEU A C 1
ATOM 822 O O . LEU A 1 108 ? -12.184 6.301 11.208 1.00 86.56 108 LEU A O 1
ATOM 826 N N . ALA A 1 109 ? -11.124 7.789 9.899 1.00 89.75 109 ALA A N 1
ATOM 827 C CA . ALA A 1 109 ? -11.271 8.911 10.821 1.00 89.75 109 ALA A CA 1
ATOM 828 C C . ALA A 1 109 ? -12.750 9.258 11.063 1.00 89.75 109 ALA A C 1
ATOM 830 O O . ALA A 1 109 ? -13.176 9.390 12.210 1.00 89.75 109 ALA A O 1
ATOM 831 N N . VAL A 1 110 ? -13.557 9.339 10.001 1.00 95.12 110 VAL A N 1
ATOM 832 C CA . VAL A 1 110 ? -15.001 9.604 10.099 1.00 95.12 110 VAL A CA 1
ATOM 833 C C . VAL A 1 110 ? -15.720 8.472 10.833 1.00 95.12 110 VAL A C 1
ATOM 835 O O . VAL A 1 110 ? -16.518 8.734 11.734 1.00 95.12 110 VAL A O 1
ATOM 838 N N . PHE A 1 111 ? -15.417 7.217 10.496 1.00 95.31 111 PHE A N 1
ATOM 839 C CA . PHE A 1 111 ? -16.001 6.053 11.160 1.00 95.31 111 PHE A CA 1
ATOM 840 C C . PHE A 1 111 ? -15.646 6.015 12.650 1.00 95.31 111 PHE A C 1
ATOM 842 O O . PHE A 1 111 ? -16.512 5.754 13.480 1.00 95.31 111 PHE A O 1
ATOM 849 N N . PHE A 1 112 ? -14.398 6.333 13.002 1.00 95.25 112 PHE A N 1
ATOM 850 C CA . PHE A 1 112 ? -13.946 6.398 14.388 1.00 95.25 112 PHE A CA 1
ATOM 851 C C . PHE A 1 112 ? -14.698 7.470 15.184 1.00 95.25 112 PHE A C 1
ATOM 853 O O . PHE A 1 112 ? -15.199 7.183 16.269 1.00 95.25 112 PHE A O 1
ATOM 860 N N . VAL A 1 113 ? -14.844 8.679 14.634 1.00 96.50 113 VAL A N 1
ATOM 861 C CA . VAL A 1 113 ? -15.596 9.763 15.290 1.00 96.50 113 VAL A CA 1
ATOM 862 C C . VAL A 1 113 ? -17.063 9.375 15.485 1.00 96.50 113 VAL A C 1
ATOM 864 O O . VAL A 1 113 ? -17.597 9.540 16.582 1.00 96.50 113 VAL A O 1
ATOM 867 N N . ALA A 1 114 ? -17.703 8.807 14.459 1.00 96.62 114 ALA A N 1
ATOM 868 C CA . ALA A 1 114 ? -19.085 8.341 14.547 1.00 96.62 114 ALA A CA 1
ATOM 869 C C . ALA A 1 114 ? -19.254 7.228 15.595 1.00 96.62 114 ALA A C 1
ATOM 871 O O . ALA A 1 114 ? -20.203 7.255 16.377 1.00 96.62 114 ALA A O 1
ATOM 872 N N . PHE A 1 115 ? -18.315 6.280 15.652 1.00 97.00 115 PHE A N 1
ATOM 873 C CA . PHE A 1 115 ? -18.325 5.194 16.629 1.00 97.00 115 PHE A CA 1
ATOM 874 C C . PHE A 1 115 ? -18.170 5.707 18.065 1.00 97.00 115 PHE A C 1
ATOM 876 O O . PHE A 1 115 ? -18.913 5.281 18.945 1.00 97.00 115 PHE A O 1
ATOM 883 N N . VAL A 1 116 ? -17.249 6.648 18.307 1.00 96.94 116 VAL A N 1
ATOM 884 C CA . VAL A 1 116 ? -17.053 7.259 19.633 1.00 96.94 116 VAL A CA 1
ATOM 885 C C . VAL A 1 116 ? -18.298 8.026 20.066 1.00 96.94 116 VAL A C 1
ATOM 887 O O . VAL A 1 116 ? -18.762 7.840 21.188 1.00 96.94 116 VAL A O 1
ATOM 890 N N . TRP A 1 117 ? -18.872 8.843 19.179 1.00 96.88 117 TRP A N 1
ATOM 891 C CA . TRP A 1 117 ? -20.117 9.559 19.457 1.00 96.88 117 TRP A CA 1
ATOM 892 C C . TRP A 1 117 ? -21.247 8.597 19.834 1.00 96.88 117 TRP A C 1
ATOM 894 O O . TRP A 1 117 ? -21.891 8.754 20.870 1.00 96.88 117 TRP A O 1
ATOM 904 N N . PHE A 1 118 ? -21.441 7.558 19.020 1.00 97.06 118 PHE A N 1
ATOM 905 C CA . PHE A 1 118 ? -22.459 6.543 19.254 1.00 97.06 118 PHE A CA 1
ATOM 906 C C . PHE A 1 118 ? -22.242 5.796 20.574 1.00 97.06 118 PHE A C 1
ATOM 908 O O . PHE A 1 118 ? -23.198 5.570 21.310 1.00 97.06 118 PHE A O 1
ATOM 915 N N . ALA A 1 119 ? -20.996 5.451 20.909 1.00 94.81 119 ALA A N 1
ATOM 916 C CA . ALA A 1 119 ? -20.656 4.800 22.169 1.00 94.81 119 ALA A CA 1
ATOM 917 C C . ALA A 1 119 ? -20.962 5.691 23.383 1.00 94.81 119 ALA A C 1
ATOM 919 O O . ALA A 1 119 ? -21.444 5.186 24.395 1.00 94.81 119 ALA A O 1
ATOM 920 N N . ILE A 1 120 ? -20.721 7.003 23.280 1.00 95.00 120 ILE A N 1
ATOM 921 C CA . ILE A 1 120 ? -21.062 7.968 24.333 1.00 95.00 120 ILE A CA 1
ATOM 922 C C . ILE A 1 120 ? -22.581 8.049 24.511 1.00 95.00 120 ILE A C 1
ATOM 924 O O . ILE A 1 120 ? -23.053 7.955 25.642 1.00 95.00 120 ILE A O 1
ATOM 928 N N . GLU A 1 121 ? -23.356 8.171 23.429 1.00 94.69 121 GLU A N 1
ATOM 929 C CA . GLU A 1 121 ? -24.823 8.149 23.524 1.00 94.69 121 GLU A CA 1
ATOM 930 C C . GLU A 1 121 ? -25.344 6.852 24.148 1.00 94.69 121 GLU A C 1
ATOM 932 O O . GLU A 1 121 ? -26.173 6.890 25.057 1.00 94.69 121 GLU A O 1
ATOM 937 N N . TRP A 1 122 ? -24.819 5.706 23.714 1.00 96.00 122 TRP A N 1
ATOM 938 C CA . TRP A 1 122 ? -25.179 4.409 24.282 1.00 96.00 122 TRP A CA 1
ATOM 939 C C . TRP A 1 122 ? -24.856 4.313 25.772 1.00 96.00 122 TRP A C 1
ATOM 941 O O . TRP A 1 122 ? -25.674 3.831 26.556 1.00 96.00 122 TRP A O 1
ATOM 951 N N . LEU A 1 123 ? -23.681 4.800 26.177 1.00 95.56 123 LEU A N 1
ATOM 952 C CA . LEU A 1 123 ? -23.270 4.842 27.575 1.00 95.56 123 LEU A CA 1
ATOM 953 C C . LEU A 1 123 ? -24.221 5.718 28.403 1.00 95.56 123 LEU A C 1
ATOM 955 O O . LEU A 1 123 ? -24.619 5.314 29.491 1.00 95.56 123 LEU A O 1
ATOM 959 N N . MET A 1 124 ? -24.628 6.880 27.885 1.00 94.62 124 MET A N 1
ATOM 960 C CA . MET A 1 124 ? -25.587 7.755 28.567 1.00 94.62 124 MET A CA 1
ATOM 961 C C . MET A 1 124 ? -26.972 7.117 28.719 1.00 94.62 124 MET A C 1
ATOM 963 O O . MET A 1 124 ? -27.611 7.326 29.744 1.00 94.62 124 MET A O 1
ATOM 967 N N . ILE A 1 125 ? -27.433 6.332 27.739 1.00 94.19 125 ILE A N 1
ATOM 968 C CA . ILE A 1 125 ? -28.709 5.603 27.832 1.00 94.19 125 ILE A CA 1
ATOM 969 C C . ILE A 1 125 ? -28.645 4.510 28.903 1.00 94.19 125 ILE A C 1
ATOM 971 O O . ILE A 1 125 ? -29.605 4.340 29.643 1.00 94.19 125 ILE A O 1
ATOM 975 N N . ILE A 1 126 ? -27.535 3.772 28.997 1.00 91.69 126 ILE A N 1
ATOM 976 C CA . ILE A 1 126 ? -27.368 2.705 29.998 1.00 91.69 126 ILE A CA 1
ATOM 977 C C . ILE A 1 126 ? -27.213 3.270 31.418 1.00 91.69 126 ILE A C 1
ATOM 979 O O . ILE A 1 126 ? -27.650 2.641 32.378 1.00 91.69 126 ILE A O 1
ATOM 983 N N . LEU A 1 127 ? -26.556 4.425 31.563 1.00 85.88 127 LEU A N 1
ATOM 984 C CA . LEU A 1 127 ? -26.285 5.052 32.863 1.00 85.88 127 LEU A CA 1
ATOM 985 C C . LEU A 1 127 ? -27.439 5.916 33.398 1.00 85.88 127 LEU A C 1
ATOM 987 O O . LEU A 1 127 ? -27.324 6.444 34.506 1.00 85.88 127 LEU A O 1
ATOM 991 N N . ARG A 1 128 ? -28.511 6.092 32.622 1.00 73.25 128 ARG A N 1
ATOM 992 C CA . ARG A 1 128 ? -29.719 6.828 33.007 1.00 73.25 128 ARG A CA 1
ATOM 993 C C . ARG A 1 128 ? -30.774 5.882 33.570 1.00 73.25 128 ARG A C 1
ATOM 995 O O . ARG A 1 128 ? -31.380 6.266 34.594 1.00 73.25 128 ARG A O 1
#